Protein AF-A0AAN8MCK2-F1 (afdb_monomer_lite)

Sequence (93 aa):
MKEMSANSNSMHGGQQPQKHYGITSSISMAFPREVDHQYTHKLSEAMKPFGVFEDEDELNHRLAVLGKLNTFVKEWIAEISETKVGSLKNNDD

Structure (mmCIF, N/CA/C/O backbone):
data_AF-A0AAN8MCK2-F1
#
_entry.id   AF-A0AAN8MCK2-F1
#
loop_
_atom_site.group_PDB
_atom_site.id
_atom_site.type_symbol
_atom_site.label_atom_id
_atom_site.label_alt_id
_atom_site.label_comp_id
_atom_site.label_asym_id
_atom_site.label_entity_id
_atom_site.label_seq_id
_atom_site.pdbx_PDB_ins_code
_atom_site.Cartn_x
_atom_site.Cartn_y
_atom_site.Cartn_z
_atom_site.occupancy
_atom_site.B_iso_or_equiv
_atom_site.auth_seq_id
_atom_site.auth_comp_id
_atom_site.auth_asym_id
_atom_site.auth_atom_id
_atom_site.pdbx_PDB_model_num
ATOM 1 N N . MET A 1 1 ? 31.348 26.377 -27.413 1.00 48.47 1 MET A N 1
ATOM 2 C CA . MET A 1 1 ? 32.530 26.856 -26.667 1.00 48.47 1 MET A CA 1
ATOM 3 C C . MET A 1 1 ? 32.266 28.266 -26.167 1.00 48.47 1 MET A C 1
ATOM 5 O O . MET A 1 1 ? 32.197 29.172 -26.988 1.00 48.47 1 MET A O 1
ATOM 9 N N . LYS A 1 2 ? 32.111 28.451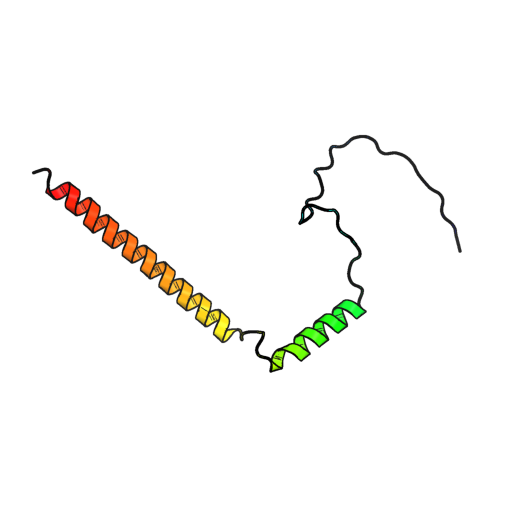 -24.854 1.00 40.00 2 LYS A N 1
ATOM 10 C CA . LYS A 1 2 ? 32.634 29.626 -24.147 1.00 40.00 2 LYS A CA 1
ATOM 11 C C . LYS A 1 2 ? 32.787 29.259 -22.673 1.00 40.00 2 LYS A C 1
ATOM 13 O O . LYS A 1 2 ? 31.876 28.687 -22.085 1.00 40.00 2 LYS A O 1
ATOM 18 N N . GLU A 1 3 ? 33.996 29.468 -22.181 1.00 40.75 3 GLU A N 1
ATOM 19 C CA . GLU A 1 3 ? 34.527 28.936 -20.935 1.00 40.75 3 GLU A CA 1
ATOM 20 C C . GLU A 1 3 ? 34.051 29.673 -19.677 1.00 40.75 3 GLU A C 1
ATOM 22 O O . GLU A 1 3 ? 33.532 30.788 -19.730 1.00 40.75 3 GLU A O 1
ATOM 27 N N . MET A 1 4 ? 34.271 28.988 -18.555 1.00 57.59 4 MET A N 1
ATOM 28 C CA . MET A 1 4 ? 34.188 29.427 -17.162 1.00 57.59 4 MET A CA 1
ATOM 29 C C . MET A 1 4 ? 35.008 30.690 -16.856 1.00 57.59 4 MET A C 1
ATOM 31 O O . MET A 1 4 ? 36.092 30.869 -17.399 1.00 57.59 4 MET A O 1
ATOM 35 N N . SER A 1 5 ? 34.580 31.460 -15.849 1.00 45.97 5 SER A N 1
ATOM 36 C CA . SER A 1 5 ? 35.461 31.811 -14.724 1.00 45.97 5 SER A CA 1
ATOM 37 C C . SER A 1 5 ? 34.662 32.258 -13.493 1.00 45.97 5 SER A C 1
ATOM 39 O O . SER A 1 5 ? 33.490 32.617 -13.589 1.00 45.97 5 SER A O 1
ATOM 41 N N . ALA A 1 6 ? 35.300 32.143 -12.332 1.00 45.84 6 ALA A N 1
ATOM 42 C CA . ALA A 1 6 ? 34.701 31.903 -11.029 1.00 45.84 6 ALA A CA 1
ATOM 43 C C . ALA A 1 6 ? 34.620 33.127 -10.091 1.00 45.84 6 ALA A C 1
ATOM 45 O O . ALA A 1 6 ? 35.406 34.061 -10.186 1.00 45.84 6 ALA A O 1
ATOM 46 N N . ASN A 1 7 ? 33.742 32.962 -9.094 1.00 46.47 7 ASN A N 1
ATOM 47 C CA . ASN A 1 7 ? 33.845 33.380 -7.689 1.00 46.47 7 ASN A CA 1
ATOM 48 C C . ASN A 1 7 ? 33.680 34.866 -7.293 1.00 46.47 7 ASN A C 1
ATOM 50 O O . ASN A 1 7 ? 34.537 35.704 -7.550 1.00 46.47 7 ASN A O 1
ATOM 54 N N . SER A 1 8 ? 32.659 35.134 -6.465 1.00 40.09 8 SER A N 1
ATOM 55 C CA . SER A 1 8 ? 32.754 36.116 -5.377 1.00 40.09 8 SER A CA 1
ATOM 56 C C . SER A 1 8 ? 31.851 35.727 -4.198 1.00 40.09 8 SER A C 1
ATOM 58 O O . SER A 1 8 ? 30.661 35.467 -4.360 1.00 40.09 8 SER A O 1
ATOM 60 N N . ASN A 1 9 ? 32.492 35.672 -3.030 1.00 43.69 9 ASN A N 1
ATOM 61 C CA . ASN A 1 9 ? 32.001 35.592 -1.654 1.00 43.69 9 ASN A CA 1
ATOM 62 C C . ASN A 1 9 ? 30.555 36.057 -1.389 1.00 43.69 9 ASN A C 1
ATOM 64 O O . ASN A 1 9 ? 30.206 37.197 -1.682 1.00 43.69 9 ASN A O 1
ATOM 68 N N . SER A 1 10 ? 29.805 35.266 -0.611 1.00 42.78 10 SER A N 1
ATOM 69 C CA . SER A 1 10 ? 28.765 35.810 0.271 1.00 42.78 10 SER A CA 1
ATOM 70 C C . SER A 1 10 ? 28.913 35.242 1.680 1.00 42.78 10 SER A C 1
ATOM 72 O O . SER A 1 10 ? 28.812 34.040 1.915 1.00 42.78 10 SER A O 1
ATOM 74 N N . MET A 1 11 ? 29.188 36.151 2.609 1.00 40.03 11 MET A N 1
ATOM 75 C CA . MET A 1 11 ? 29.311 35.940 4.043 1.00 40.03 11 MET A CA 1
ATOM 76 C C . MET A 1 11 ? 27.943 36.102 4.735 1.00 40.03 11 MET A C 1
ATOM 78 O O . MET A 1 11 ? 27.203 37.026 4.422 1.00 40.03 11 MET A O 1
ATOM 82 N N . HIS A 1 12 ? 27.674 35.230 5.713 1.00 44.94 12 HIS A N 1
ATOM 83 C CA . HIS A 1 12 ? 26.736 35.369 6.843 1.00 44.94 12 HIS A CA 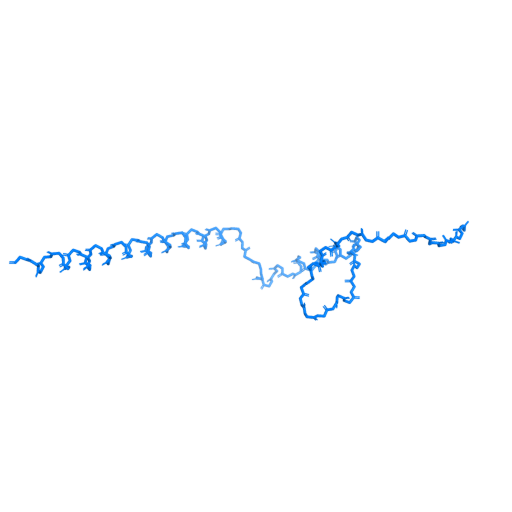1
ATOM 84 C C . HIS A 1 12 ? 25.238 35.632 6.575 1.00 44.94 12 HIS A C 1
ATOM 86 O O . HIS A 1 12 ? 24.736 36.744 6.693 1.00 44.94 12 HIS A O 1
ATOM 92 N N . GLY A 1 13 ? 24.489 34.539 6.439 1.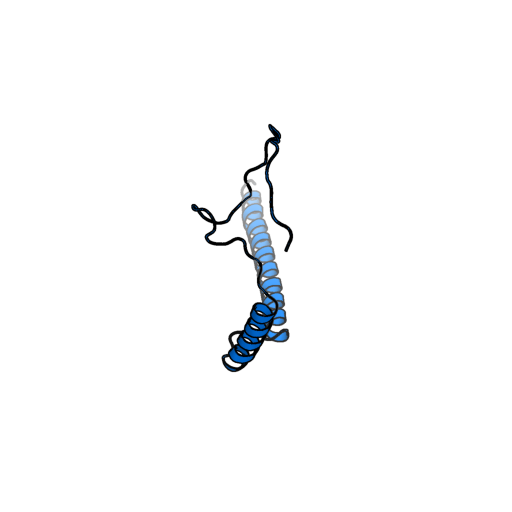00 36.59 13 GLY A N 1
ATOM 93 C CA . GLY A 1 13 ? 23.118 34.413 6.939 1.00 36.59 13 GLY A CA 1
ATOM 94 C C . GLY A 1 13 ? 22.957 32.973 7.412 1.00 36.59 13 GLY A C 1
ATOM 95 O O . GLY A 1 13 ? 23.307 32.069 6.658 1.00 36.59 13 GLY A O 1
ATOM 96 N N . GLY A 1 14 ? 22.549 32.743 8.663 1.00 43.38 14 GLY A N 1
ATOM 97 C CA . GLY A 1 14 ? 22.452 31.401 9.244 1.00 43.38 14 GLY A CA 1
ATOM 98 C C . GLY A 1 14 ? 21.554 30.494 8.404 1.00 43.38 14 GLY A C 1
ATOM 99 O O . GLY A 1 14 ? 20.333 30.535 8.533 1.00 43.38 14 GLY A O 1
ATOM 100 N N . GLN A 1 15 ? 22.154 29.690 7.525 1.00 50.69 15 GLN A N 1
ATOM 101 C CA . GLN A 1 15 ? 21.441 28.656 6.794 1.00 50.69 15 GLN A CA 1
ATOM 102 C C . GLN A 1 15 ? 21.128 27.563 7.802 1.00 50.69 15 GLN A C 1
ATOM 104 O O . GLN A 1 15 ? 22.034 26.921 8.337 1.00 50.69 15 GLN A O 1
ATOM 109 N N . GLN A 1 16 ? 19.841 27.383 8.099 1.00 59.69 16 GLN A N 1
ATOM 110 C CA . GLN A 1 16 ? 19.396 26.191 8.804 1.00 59.69 16 GLN A CA 1
ATOM 111 C C . GLN A 1 16 ? 19.988 24.972 8.083 1.00 59.69 16 GLN A C 1
ATOM 113 O O . GLN A 1 16 ? 19.941 24.932 6.848 1.00 59.69 16 GLN A O 1
ATOM 118 N N . PRO A 1 17 ? 20.575 24.008 8.812 1.00 63.16 17 PRO A N 1
ATOM 119 C CA . PRO A 1 17 ? 21.146 22.829 8.186 1.00 63.16 17 PRO A CA 1
ATOM 120 C C . PRO A 1 17 ? 20.062 22.169 7.339 1.00 63.16 17 PRO A C 1
ATOM 122 O O . PRO A 1 17 ? 18.976 21.866 7.838 1.00 63.16 17 PRO A O 1
ATOM 125 N N . GLN A 1 18 ? 20.348 21.998 6.046 1.00 67.69 18 GLN A N 1
ATOM 126 C CA . GLN A 1 18 ? 19.488 21.245 5.143 1.00 67.69 18 GLN A CA 1
ATOM 127 C C . GLN A 1 18 ? 19.239 19.885 5.791 1.00 67.69 18 GLN A C 1
ATOM 129 O O . GLN A 1 18 ? 20.175 19.103 5.999 1.00 67.69 18 GLN A O 1
ATOM 134 N N . LYS A 1 19 ? 17.984 19.645 6.189 1.00 77.88 19 LYS A N 1
ATOM 135 C CA . LYS A 1 19 ? 17.584 18.373 6.783 1.00 77.88 19 LYS A CA 1
ATOM 136 C C . LYS A 1 19 ? 17.830 17.302 5.730 1.00 77.88 19 LYS A C 1
ATOM 138 O O . LYS A 1 19 ? 17.145 17.266 4.713 1.00 77.88 19 LYS A O 1
ATOM 143 N N . HIS A 1 20 ? 18.819 16.457 5.978 1.00 86.56 20 HIS A N 1
ATOM 144 C CA . HIS A 1 20 ? 19.040 15.241 5.216 1.00 86.56 20 HIS A CA 1
ATOM 145 C C . HIS A 1 20 ? 18.666 14.053 6.094 1.00 86.56 20 HIS A C 1
ATOM 147 O O . HIS A 1 20 ? 18.792 14.099 7.318 1.00 86.56 20 HIS A O 1
ATOM 153 N N . TYR A 1 21 ? 18.147 13.006 5.467 1.00 91.94 21 TYR A N 1
ATOM 154 C CA . TYR A 1 21 ? 17.829 11.769 6.160 1.00 91.94 21 TYR A CA 1
ATOM 155 C C . TYR A 1 21 ? 19.104 10.938 6.311 1.00 91.94 21 TYR A C 1
ATOM 157 O O . TYR A 1 21 ? 19.806 10.701 5.330 1.00 91.94 21 TYR A O 1
ATOM 165 N N . GLY A 1 22 ? 19.380 10.480 7.531 1.00 92.00 22 GLY A N 1
ATOM 166 C CA . GLY A 1 22 ? 20.551 9.663 7.852 1.00 92.00 22 GLY A CA 1
ATOM 167 C C . GLY A 1 22 ? 21.624 10.408 8.645 1.00 92.00 22 GLY A C 1
ATOM 168 O O . GLY A 1 22 ? 21.522 11.603 8.901 1.00 92.00 22 GLY A O 1
ATOM 169 N N . ILE A 1 23 ? 22.645 9.659 9.070 1.00 93.69 23 ILE A N 1
ATOM 170 C CA . ILE A 1 23 ? 23.770 10.167 9.877 1.00 93.69 23 ILE A CA 1
ATOM 171 C C . ILE A 1 23 ? 24.972 10.616 9.028 1.00 93.69 23 ILE A C 1
ATOM 173 O O . ILE A 1 23 ? 25.941 11.145 9.566 1.00 93.69 23 ILE A O 1
ATOM 177 N N . THR A 1 24 ? 24.930 10.389 7.714 1.00 93.38 24 THR A N 1
ATOM 178 C CA . THR A 1 24 ? 25.981 10.761 6.758 1.00 93.38 24 THR A CA 1
ATOM 179 C C . THR A 1 24 ? 25.400 11.568 5.606 1.00 93.38 24 THR A C 1
ATOM 181 O O . THR A 1 24 ? 24.218 11.452 5.283 1.00 93.38 24 THR A O 1
ATOM 184 N N . SER A 1 25 ? 26.252 12.337 4.930 1.00 91.50 25 SER A N 1
ATOM 185 C CA . SER A 1 25 ? 25.870 13.086 3.732 1.00 91.50 25 SER A CA 1
ATOM 186 C C . SER A 1 25 ? 25.417 12.172 2.585 1.00 91.50 25 SER A C 1
ATOM 188 O O . SER A 1 25 ? 25.861 11.031 2.457 1.00 91.50 25 SER A O 1
ATOM 190 N N . SER A 1 26 ? 24.543 12.700 1.728 1.00 92.38 26 SER A N 1
ATOM 191 C CA . SER A 1 26 ? 24.066 12.041 0.509 1.00 92.38 26 SER A CA 1
ATOM 192 C C . SER A 1 26 ? 25.206 11.743 -0.467 1.00 92.38 26 SER A C 1
ATOM 194 O O . SER A 1 26 ? 26.057 12.600 -0.701 1.00 92.38 26 SER A O 1
ATOM 196 N N . ILE A 1 27 ? 25.165 10.578 -1.115 1.00 95.62 27 ILE A N 1
ATOM 197 C CA . ILE A 1 27 ? 26.122 10.209 -2.173 1.00 95.62 27 ILE A CA 1
ATOM 198 C C . ILE A 1 27 ? 25.890 11.038 -3.447 1.00 95.62 27 ILE A C 1
ATOM 200 O O . ILE A 1 27 ? 26.838 11.420 -4.126 1.00 95.62 27 ILE A O 1
ATOM 204 N N . SER A 1 28 ? 24.630 11.327 -3.776 1.00 94.19 28 SER A N 1
ATOM 205 C CA . SER A 1 28 ? 24.243 12.120 -4.942 1.00 94.19 28 SER A CA 1
ATOM 206 C C . SER A 1 28 ? 23.013 12.962 -4.625 1.00 94.19 28 SER A C 1
ATOM 208 O O . SER A 1 28 ? 22.115 12.505 -3.921 1.00 94.19 28 SER A O 1
ATOM 210 N N . MET A 1 29 ? 22.983 14.174 -5.178 1.00 92.50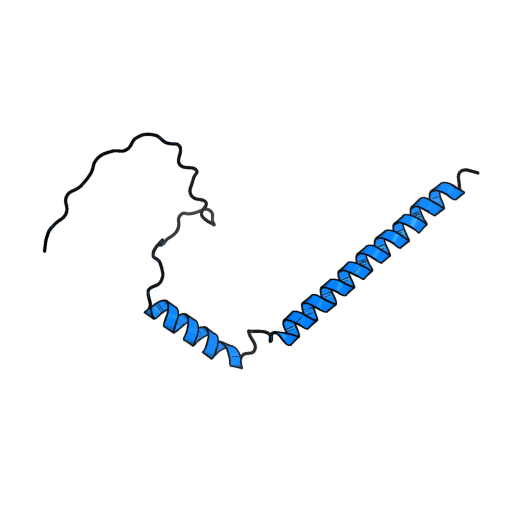 29 MET A N 1
ATOM 211 C CA . MET A 1 29 ? 21.831 15.087 -5.168 1.00 92.50 29 MET A CA 1
ATOM 212 C C . MET A 1 29 ? 21.253 15.277 -6.579 1.00 92.50 29 MET A C 1
ATOM 214 O O . MET A 1 29 ? 20.466 16.192 -6.815 1.00 92.50 29 MET A O 1
ATOM 218 N N . ALA A 1 30 ? 21.685 14.458 -7.545 1.00 96.12 30 ALA A N 1
ATOM 219 C CA . ALA A 1 30 ? 21.204 14.536 -8.916 1.00 96.12 30 ALA A CA 1
ATOM 220 C C . ALA A 1 30 ? 19.751 14.055 -9.008 1.00 96.12 30 ALA A C 1
ATOM 222 O O . ALA A 1 30 ? 19.400 12.993 -8.494 1.00 96.12 30 ALA A O 1
ATOM 223 N N . PHE A 1 31 ? 18.925 14.831 -9.702 1.00 96.31 31 PHE A N 1
ATOM 224 C CA . PHE A 1 31 ? 17.560 14.441 -10.037 1.00 96.31 31 PHE A CA 1
ATOM 225 C C . PHE A 1 31 ? 17.543 13.372 -11.146 1.00 96.31 31 PHE A C 1
ATOM 227 O O . PHE A 1 31 ? 18.495 13.296 -11.932 1.00 96.31 31 PHE A O 1
ATOM 234 N N . PRO A 1 32 ? 16.478 12.550 -11.226 1.00 97.88 32 PRO A N 1
ATOM 235 C CA . PRO A 1 32 ? 16.318 11.578 -12.303 1.00 97.88 32 PRO A CA 1
ATOM 236 C C . PRO A 1 32 ? 16.241 12.269 -13.666 1.00 97.88 32 PRO A C 1
ATOM 238 O O . PRO A 1 32 ? 15.755 13.393 -13.803 1.00 97.88 32 PRO A O 1
ATOM 241 N N . ARG A 1 33 ? 16.716 11.574 -14.695 1.00 98.12 33 ARG A N 1
ATOM 242 C CA . ARG A 1 33 ? 16.526 11.956 -16.095 1.00 98.12 33 ARG A CA 1
ATOM 243 C C . ARG A 1 33 ? 15.221 11.355 -16.604 1.00 98.12 33 ARG A C 1
ATOM 245 O O . ARG A 1 33 ? 14.680 10.413 -16.031 1.00 98.12 33 ARG A O 1
ATOM 252 N N . GLU A 1 34 ? 14.792 11.813 -17.772 1.00 98.31 34 GLU A N 1
ATOM 253 C CA . GLU A 1 34 ? 13.581 11.314 -18.432 1.00 98.31 34 GLU A CA 1
ATOM 254 C C . GLU A 1 34 ? 13.569 9.783 -18.614 1.00 98.31 34 GLU A C 1
ATOM 256 O O . GLU A 1 34 ? 12.572 9.114 -18.353 1.00 98.31 34 GLU A O 1
ATOM 261 N N . VAL A 1 35 ? 14.708 9.193 -18.989 1.00 98.31 35 VAL A N 1
ATOM 262 C CA . VAL A 1 35 ? 14.828 7.735 -19.154 1.00 98.31 35 VAL A CA 1
ATOM 263 C C . VAL A 1 35 ? 14.625 6.969 -17.841 1.00 98.31 35 VAL A C 1
ATOM 265 O O . VAL A 1 35 ? 14.097 5.857 -17.844 1.00 98.31 35 VAL A O 1
ATOM 268 N N . ASP A 1 36 ? 15.003 7.569 -16.713 1.00 98.62 36 ASP A N 1
ATOM 269 C CA . ASP A 1 36 ? 14.888 6.946 -15.397 1.00 98.62 36 ASP A CA 1
ATOM 270 C C . ASP A 1 36 ? 13.397 6.877 -14.981 1.00 98.62 36 ASP A C 1
ATOM 272 O O . ASP A 1 36 ? 12.944 5.868 -14.432 1.00 98.62 36 ASP A O 1
ATOM 276 N N . HIS A 1 37 ? 12.589 7.881 -15.356 1.00 98.56 37 HIS A N 1
ATOM 277 C CA . HIS A 1 37 ? 11.127 7.848 -15.206 1.00 98.56 37 HIS A CA 1
ATOM 278 C C . HIS A 1 37 ? 10.476 6.760 -16.065 1.00 98.56 37 HIS A C 1
ATOM 280 O O . HIS A 1 37 ? 9.643 5.995 -15.572 1.00 98.56 37 HIS A O 1
ATOM 286 N N . GLN A 1 38 ? 10.891 6.631 -17.329 1.00 98.69 38 GLN A N 1
ATOM 287 C CA . GLN A 1 38 ? 10.373 5.593 -18.227 1.00 98.69 38 GLN A CA 1
ATOM 288 C C . GLN A 1 38 ? 10.652 4.183 -17.695 1.00 98.69 38 GLN A C 1
ATOM 290 O O . GLN A 1 38 ? 9.782 3.311 -17.756 1.00 98.69 38 GLN A O 1
ATOM 295 N N . TYR A 1 39 ? 11.851 3.941 -17.160 1.00 98.69 39 TYR A N 1
ATOM 296 C CA . TYR A 1 39 ? 12.176 2.649 -16.558 1.00 98.69 39 TYR A CA 1
ATOM 297 C C . TYR A 1 39 ? 11.431 2.399 -15.252 1.00 98.69 39 TYR A C 1
ATOM 299 O O . TYR A 1 39 ? 11.015 1.267 -15.020 1.00 98.69 39 TYR A O 1
ATOM 307 N N . THR A 1 40 ? 11.183 3.438 -14.455 1.00 98.62 40 THR A N 1
ATOM 308 C CA . THR A 1 40 ? 10.345 3.323 -13.255 1.00 98.62 40 THR A CA 1
ATOM 309 C C . THR A 1 40 ? 8.923 2.887 -13.618 1.00 98.62 40 THR A C 1
ATOM 311 O O . THR A 1 40 ? 8.416 1.938 -13.031 1.00 98.62 40 THR A O 1
ATOM 314 N N . HIS A 1 41 ? 8.312 3.484 -14.648 1.00 98.50 41 HIS A N 1
ATOM 315 C CA . HIS A 1 41 ? 6.988 3.063 -15.123 1.00 98.50 41 HIS A CA 1
ATOM 316 C C . HIS A 1 41 ? 6.988 1.606 -15.608 1.00 98.50 41 HIS A C 1
ATOM 318 O O . HIS A 1 41 ? 6.114 0.823 -15.245 1.00 98.50 41 HIS A O 1
ATOM 324 N N . LYS A 1 42 ? 7.989 1.206 -16.406 1.00 98.62 42 LYS A N 1
ATOM 325 C CA . LYS A 1 42 ? 8.119 -0.187 -16.870 1.00 98.62 42 LYS A CA 1
ATOM 326 C C . LYS A 1 42 ? 8.266 -1.172 -15.711 1.00 98.62 42 LYS A C 1
ATOM 328 O O . LYS A 1 42 ? 7.692 -2.254 -15.774 1.00 98.62 42 LYS A O 1
ATOM 333 N N . LEU A 1 43 ? 9.016 -0.801 -14.674 1.00 98.56 43 LEU A N 1
ATOM 334 C CA . LEU A 1 43 ? 9.154 -1.604 -13.465 1.00 98.56 43 LEU A CA 1
ATOM 335 C C . LEU A 1 43 ? 7.802 -1.765 -12.760 1.00 98.56 43 LEU A C 1
ATOM 337 O O . LEU A 1 43 ? 7.418 -2.893 -12.466 1.00 98.56 43 LEU A O 1
ATOM 341 N N . SER A 1 44 ? 7.059 -0.674 -12.553 1.00 98.12 44 SER A N 1
ATOM 342 C CA . SER A 1 44 ? 5.721 -0.727 -11.953 1.00 98.12 44 SER A CA 1
ATOM 343 C C . SER A 1 44 ? 4.785 -1.664 -12.722 1.00 98.12 44 SER A C 1
ATOM 345 O O . SER A 1 44 ? 4.169 -2.532 -12.111 1.00 98.12 44 SER A O 1
ATOM 347 N N . GLU A 1 45 ? 4.733 -1.567 -14.055 1.00 98.12 45 GLU A N 1
ATOM 348 C CA . GLU A 1 45 ? 3.915 -2.469 -14.880 1.00 98.12 45 GLU A CA 1
ATOM 349 C C . GLU A 1 45 ? 4.362 -3.932 -14.776 1.00 98.12 45 GLU A C 1
ATOM 351 O O . GLU A 1 45 ? 3.527 -4.825 -14.639 1.00 98.12 45 GLU A O 1
ATOM 356 N N . ALA A 1 46 ? 5.673 -4.188 -14.793 1.00 98.25 46 ALA A N 1
ATOM 357 C CA . ALA A 1 46 ? 6.218 -5.538 -14.678 1.00 98.25 46 ALA A CA 1
ATOM 358 C C . ALA A 1 46 ? 5.915 -6.187 -13.320 1.00 98.25 46 ALA A C 1
ATOM 360 O O . ALA A 1 46 ? 5.854 -7.409 -13.233 1.00 98.25 46 ALA A O 1
ATOM 361 N N . MET A 1 47 ? 5.722 -5.390 -12.266 1.00 98.50 47 MET A N 1
ATOM 362 C CA . MET A 1 47 ? 5.427 -5.889 -10.926 1.00 98.50 47 MET A CA 1
ATOM 363 C C . MET A 1 47 ? 3.942 -6.232 -10.708 1.00 98.50 47 MET A C 1
ATOM 365 O O . MET A 1 47 ? 3.644 -7.062 -9.848 1.00 98.50 47 MET A O 1
ATOM 369 N N . LYS A 1 48 ? 3.010 -5.660 -11.487 1.00 96.50 48 LYS A N 1
ATOM 370 C CA . LYS A 1 48 ? 1.557 -5.888 -11.331 1.00 96.50 48 LYS A CA 1
ATOM 371 C C . LYS A 1 48 ? 1.145 -7.371 -11.298 1.00 96.50 48 LYS A C 1
ATOM 373 O O . LYS A 1 48 ? 0.394 -7.732 -10.395 1.00 96.50 48 LYS A O 1
ATOM 378 N N . PRO A 1 49 ? 1.645 -8.262 -12.181 1.00 97.44 49 PRO A N 1
ATOM 379 C CA . PRO A 1 49 ? 1.244 -9.674 -12.178 1.00 97.44 49 PRO A CA 1
ATOM 380 C C . PRO A 1 49 ? 1.655 -10.445 -10.917 1.00 97.44 49 PRO A C 1
ATOM 382 O O . PRO A 1 49 ? 1.165 -11.547 -10.691 1.00 97.44 49 PRO A O 1
ATOM 385 N N . PHE A 1 50 ? 2.562 -9.890 -10.108 1.00 97.75 50 PHE A N 1
ATOM 386 C CA . PHE A 1 50 ? 3.047 -10.511 -8.878 1.00 97.75 50 PHE A CA 1
ATOM 387 C C . PHE A 1 50 ? 2.244 -10.095 -7.637 1.00 97.75 50 PHE A C 1
ATOM 389 O O . PHE A 1 50 ? 2.610 -10.487 -6.532 1.00 97.75 50 PHE A O 1
ATOM 396 N N . GLY A 1 51 ? 1.174 -9.303 -7.797 1.00 95.25 51 GLY A N 1
ATOM 397 C CA . GLY A 1 51 ? 0.283 -8.928 -6.694 1.00 95.25 51 GLY A CA 1
ATOM 398 C C . GLY A 1 51 ? 0.946 -8.047 -5.633 1.00 95.25 51 GLY A C 1
ATOM 399 O O . GLY A 1 51 ? 0.579 -8.104 -4.466 1.00 95.25 51 GLY A O 1
ATOM 400 N N . VAL A 1 52 ? 1.960 -7.260 -6.011 1.00 97.62 52 VAL A N 1
ATOM 401 C CA . VAL A 1 52 ? 2.650 -6.355 -5.070 1.00 97.62 52 VAL A CA 1
ATOM 402 C C . VAL A 1 52 ? 1.863 -5.073 -4.780 1.00 97.62 52 VAL A C 1
ATOM 404 O O . VAL A 1 52 ? 2.217 -4.335 -3.863 1.00 97.62 52 VAL A O 1
ATOM 407 N N . PHE A 1 53 ? 0.848 -4.786 -5.595 1.00 97.50 53 PHE A N 1
ATOM 408 C CA . PHE A 1 53 ? -0.054 -3.652 -5.445 1.00 97.50 53 PHE A CA 1
ATOM 409 C C . PHE A 1 53 ? -1.444 -4.190 -5.119 1.00 97.50 53 PHE A C 1
ATOM 411 O O . PHE A 1 53 ? -1.862 -5.186 -5.708 1.00 97.50 53 PHE A O 1
ATOM 418 N N . GLU A 1 54 ? -2.130 -3.530 -4.194 1.00 97.00 54 GLU A N 1
ATOM 419 C CA . GLU A 1 54 ? -3.545 -3.774 -3.919 1.00 97.00 54 GLU A CA 1
ATOM 420 C C . GLU A 1 54 ? -4.425 -2.938 -4.857 1.00 97.00 54 GLU A C 1
ATOM 422 O O . GLU A 1 54 ? -4.006 -1.880 -5.340 1.00 97.00 54 GLU A O 1
ATOM 427 N N . ASP A 1 55 ? -5.646 -3.410 -5.096 1.00 96.19 55 ASP A N 1
ATOM 428 C CA . ASP A 1 55 ? -6.644 -2.667 -5.861 1.00 96.19 55 ASP A CA 1
ATOM 429 C C . ASP A 1 55 ? -7.306 -1.585 -4.994 1.00 96.19 55 ASP A C 1
ATOM 431 O O . ASP A 1 55 ? -7.369 -1.680 -3.765 1.00 96.19 55 ASP A O 1
ATOM 435 N N . GLU A 1 56 ? -7.857 -0.553 -5.637 1.00 97.56 56 GLU A N 1
ATOM 436 C CA . GLU A 1 56 ? -8.528 0.555 -4.945 1.00 97.56 56 GLU A CA 1
ATOM 437 C C . GLU A 1 56 ? -9.690 0.071 -4.059 1.00 97.56 56 GLU A C 1
ATOM 439 O O . GLU A 1 56 ? -9.878 0.570 -2.948 1.00 97.56 56 GLU A O 1
ATOM 444 N N . ASP A 1 57 ? -10.426 -0.950 -4.501 1.00 98.19 57 ASP A N 1
ATOM 445 C CA . ASP A 1 57 ? -11.503 -1.563 -3.720 1.00 98.19 57 ASP A CA 1
ATOM 446 C C . ASP A 1 57 ? -10.982 -2.259 -2.452 1.00 98.19 57 ASP A C 1
ATOM 448 O O . ASP A 1 57 ? -11.596 -2.141 -1.386 1.00 98.19 57 ASP A O 1
ATOM 452 N N . GLU A 1 58 ? -9.834 -2.943 -2.530 1.00 98.12 58 GLU A N 1
ATOM 453 C CA . GLU A 1 58 ? -9.203 -3.587 -1.371 1.00 98.12 58 GLU A CA 1
ATOM 454 C C . GLU A 1 58 ? -8.710 -2.537 -0.368 1.00 98.12 58 GLU A C 1
ATOM 456 O O . GLU A 1 58 ? -8.988 -2.635 0.835 1.00 98.12 58 GLU A O 1
ATOM 461 N N . LEU A 1 59 ? -8.060 -1.483 -0.863 1.00 98.38 59 LEU A N 1
ATOM 462 C CA . LEU A 1 59 ? -7.619 -0.358 -0.045 1.00 98.38 59 LEU A CA 1
ATOM 463 C C . LEU A 1 59 ? -8.805 0.318 0.662 1.00 98.38 59 LEU A C 1
ATOM 465 O O . LEU A 1 59 ? -8.776 0.537 1.877 1.00 98.38 59 LEU A O 1
ATOM 469 N N . ASN A 1 60 ? -9.881 0.608 -0.072 1.00 98.62 60 ASN A N 1
ATOM 470 C CA . ASN A 1 60 ? -11.092 1.217 0.478 1.00 98.62 60 ASN A CA 1
ATOM 471 C C . ASN A 1 60 ? -11.761 0.315 1.519 1.00 98.62 60 ASN A C 1
ATOM 473 O O . ASN A 1 60 ? -12.209 0.794 2.568 1.00 98.62 60 ASN A O 1
ATOM 477 N N . HIS A 1 61 ? -11.782 -0.997 1.278 1.00 98.69 61 HIS A N 1
ATOM 478 C CA . HIS A 1 61 ? -12.272 -1.965 2.249 1.00 98.69 61 HIS A CA 1
ATOM 479 C C . HIS A 1 61 ? -11.458 -1.918 3.550 1.00 98.69 61 HIS A C 1
ATOM 481 O O . HIS A 1 61 ? -12.036 -1.818 4.637 1.00 98.69 61 HIS A O 1
ATOM 487 N N . ARG A 1 62 ? -10.122 -1.913 3.454 1.00 98.69 62 ARG A N 1
ATOM 488 C CA . ARG A 1 62 ? -9.220 -1.797 4.612 1.00 98.69 62 ARG A CA 1
ATOM 489 C C . ARG A 1 62 ? -9.471 -0.519 5.404 1.00 98.69 62 ARG A C 1
ATOM 491 O O . ARG A 1 62 ? -9.595 -0.579 6.628 1.00 98.69 62 ARG A O 1
ATOM 498 N N . LEU A 1 63 ? -9.619 0.620 4.727 1.00 98.69 63 LEU A N 1
ATOM 499 C CA . LEU A 1 63 ? -9.924 1.899 5.373 1.00 98.69 63 LEU A CA 1
ATOM 500 C C . LEU A 1 63 ? -11.272 1.872 6.109 1.00 98.69 63 LEU A C 1
ATOM 502 O O . LEU A 1 63 ? -11.359 2.328 7.251 1.00 98.69 63 LEU A O 1
ATOM 506 N N . ALA A 1 64 ? -12.311 1.289 5.506 1.00 98.62 64 ALA A N 1
ATOM 507 C CA . ALA A 1 64 ? -13.623 1.169 6.139 1.00 98.62 64 ALA A CA 1
ATOM 508 C C . ALA A 1 64 ? -13.585 0.276 7.392 1.00 98.62 64 ALA A C 1
ATOM 510 O O . ALA A 1 64 ? -14.186 0.612 8.417 1.00 98.62 64 ALA A O 1
ATOM 511 N N . VAL A 1 65 ? -12.864 -0.848 7.333 1.00 98.75 65 VAL A N 1
ATOM 512 C CA . VAL A 1 65 ? -12.672 -1.745 8.482 1.00 98.75 65 VAL A CA 1
ATOM 513 C C . VAL A 1 65 ? -11.910 -1.037 9.601 1.00 98.75 65 VAL A C 1
ATOM 515 O O . VAL A 1 65 ? -12.355 -1.075 10.748 1.00 98.75 65 VAL A O 1
ATOM 518 N N . LEU A 1 66 ? -10.824 -0.326 9.284 1.00 98.81 66 LEU A N 1
ATOM 519 C CA . LEU A 1 66 ? -10.082 0.476 10.262 1.00 98.81 66 LEU A CA 1
ATOM 520 C C . LEU A 1 66 ? -10.966 1.544 10.918 1.00 98.81 66 LEU A C 1
ATOM 522 O O . LEU A 1 66 ? -10.898 1.736 12.132 1.00 98.81 66 LEU A O 1
ATOM 526 N N . GLY A 1 67 ? -11.844 2.189 10.145 1.00 98.62 67 GLY A N 1
ATOM 527 C CA . GLY A 1 67 ? -12.833 3.131 10.667 1.00 98.62 67 GLY A CA 1
ATOM 528 C C . GLY A 1 67 ? -13.763 2.495 11.703 1.00 98.62 67 GLY A C 1
ATOM 529 O O . GLY A 1 67 ? -13.938 3.046 12.788 1.00 98.62 67 GLY A O 1
ATOM 530 N N . LYS A 1 68 ? -14.299 1.303 11.410 1.00 98.75 68 LYS A N 1
ATOM 531 C CA . LYS A 1 68 ? -15.161 0.551 12.340 1.00 98.75 68 LYS A CA 1
ATOM 532 C C . LYS A 1 68 ? -14.419 0.132 13.606 1.00 98.75 68 LYS A C 1
ATOM 534 O O . LYS A 1 68 ? -14.936 0.325 14.700 1.00 98.75 68 LYS A O 1
ATOM 539 N N . LEU A 1 69 ? -13.198 -0.387 13.467 1.00 98.81 69 LEU A N 1
ATOM 540 C CA . LEU A 1 69 ? -12.368 -0.776 14.610 1.00 98.81 69 LEU A CA 1
ATOM 541 C C . LEU A 1 69 ? -12.084 0.418 15.526 1.00 98.81 69 LEU A C 1
ATOM 543 O O . LEU A 1 69 ? -12.200 0.303 16.742 1.00 98.81 69 LEU A O 1
ATOM 547 N N . ASN A 1 70 ? -11.771 1.579 14.952 1.00 98.69 70 ASN A N 1
ATOM 548 C CA . ASN A 1 70 ? -11.566 2.804 15.716 1.00 98.69 70 ASN A CA 1
ATOM 549 C C . ASN A 1 70 ? -12.831 3.238 16.475 1.00 98.69 70 ASN A C 1
ATOM 551 O O . ASN A 1 70 ? -12.726 3.698 17.610 1.00 98.69 70 ASN A O 1
ATOM 555 N N . THR A 1 71 ? -14.015 3.080 15.879 1.00 98.62 71 THR A N 1
ATOM 556 C CA . THR A 1 71 ? -15.288 3.320 16.575 1.00 98.62 71 THR A CA 1
ATOM 557 C C . THR A 1 71 ? -15.465 2.363 17.749 1.00 98.62 71 THR A C 1
ATOM 559 O O . THR A 1 71 ? -15.655 2.830 18.868 1.00 98.62 71 THR A O 1
ATOM 562 N N . PHE A 1 72 ? -15.291 1.056 17.536 1.00 98.56 72 PHE A N 1
ATOM 563 C CA . PHE A 1 72 ? -15.432 0.061 18.604 1.00 98.56 72 PHE A CA 1
ATOM 564 C C . PHE A 1 72 ? -14.472 0.302 19.767 1.00 98.56 72 PHE A C 1
ATOM 566 O O . PHE A 1 72 ? -14.863 0.188 20.922 1.00 98.56 72 PHE A O 1
ATOM 573 N N . VAL A 1 73 ? -13.223 0.683 19.486 1.00 98.56 73 VAL A N 1
ATOM 574 C CA . VAL A 1 73 ? -12.255 1.012 20.542 1.00 98.56 73 VAL A CA 1
ATOM 575 C C . VAL A 1 73 ? -12.727 2.208 21.371 1.00 98.56 73 VAL A C 1
ATOM 577 O O . VAL A 1 73 ? -12.599 2.189 22.592 1.00 98.56 73 VAL A O 1
ATOM 580 N N . LYS A 1 74 ? -13.288 3.243 20.738 1.00 98.06 74 LYS A N 1
ATOM 581 C CA . LYS A 1 74 ? -13.804 4.423 21.449 1.00 98.06 74 LYS A CA 1
ATOM 582 C C . LYS A 1 74 ? -15.028 4.098 22.297 1.00 98.06 74 LYS A C 1
ATOM 584 O O . LYS A 1 74 ? -15.089 4.545 23.438 1.00 98.06 74 LYS A O 1
ATOM 589 N N . GLU A 1 75 ? -15.966 3.333 21.747 1.00 98.06 75 GLU A N 1
ATOM 590 C CA . GLU A 1 75 ? -17.165 2.876 22.459 1.00 98.06 75 GLU A CA 1
ATOM 591 C C . GLU A 1 75 ? -16.775 2.029 23.669 1.00 98.06 75 GLU A C 1
ATOM 593 O O . GLU A 1 75 ? -17.163 2.344 24.789 1.00 98.06 75 GLU A O 1
ATOM 598 N N . TRP A 1 76 ? -15.887 1.052 23.479 1.00 97.62 76 TRP A N 1
ATOM 599 C CA . TRP A 1 76 ? -15.375 0.224 24.565 1.00 97.62 76 TRP A CA 1
ATOM 600 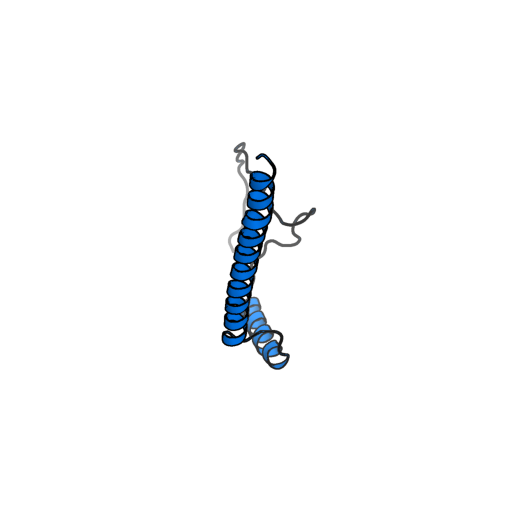C C . TRP A 1 76 ? -14.695 1.050 25.670 1.00 97.62 76 TRP A C 1
ATOM 602 O O . TRP A 1 76 ? -14.943 0.828 26.855 1.00 97.62 76 TRP A O 1
ATOM 612 N N . ILE A 1 77 ? -13.867 2.040 25.315 1.00 96.88 77 ILE A N 1
ATOM 613 C CA . ILE A 1 77 ? -13.247 2.938 26.304 1.00 96.88 77 ILE A CA 1
ATOM 614 C C . ILE A 1 77 ? -14.313 3.735 27.068 1.00 96.88 77 ILE A C 1
ATOM 616 O O . ILE A 1 77 ? -14.183 3.894 28.286 1.00 96.88 77 ILE A O 1
ATOM 620 N N . ALA A 1 78 ? -15.347 4.234 26.386 1.00 95.81 78 ALA A N 1
ATOM 621 C CA . ALA A 1 78 ? -16.440 4.969 27.018 1.00 95.81 78 ALA A CA 1
ATOM 622 C C . ALA A 1 78 ? -17.209 4.078 28.007 1.00 95.81 78 ALA A C 1
ATOM 624 O O . ALA A 1 78 ? -17.321 4.437 29.179 1.00 95.81 78 ALA A O 1
ATOM 625 N N . GLU A 1 79 ? -17.613 2.878 27.586 1.00 96.00 79 GLU A N 1
ATOM 626 C CA . GLU A 1 79 ? -18.327 1.898 28.417 1.00 96.00 79 GLU A CA 1
ATOM 627 C C . GLU A 1 79 ? -17.538 1.512 29.679 1.00 96.00 79 GLU A C 1
ATOM 629 O O . GLU A 1 79 ? -18.077 1.487 30.792 1.00 96.00 79 GLU A O 1
ATOM 634 N N . ILE A 1 80 ? -16.235 1.241 29.536 1.00 95.19 80 ILE A N 1
ATOM 635 C CA . ILE A 1 80 ? -15.362 0.915 30.671 1.00 95.19 80 ILE A CA 1
ATOM 636 C C . ILE A 1 80 ? -15.204 2.116 31.605 1.00 95.19 80 ILE A C 1
ATOM 638 O O . ILE A 1 80 ? -15.228 1.951 32.828 1.00 95.19 80 ILE A O 1
ATOM 642 N N . SER A 1 81 ? -15.053 3.320 31.051 1.00 93.81 81 SER A N 1
ATOM 643 C CA . SER A 1 81 ? -14.924 4.548 31.841 1.00 93.81 81 SER A CA 1
ATOM 644 C C . SER A 1 81 ? -16.187 4.813 32.657 1.00 93.81 81 SER A C 1
ATOM 646 O O . SER A 1 81 ? -16.094 5.075 33.856 1.00 93.81 81 SER A O 1
ATOM 648 N N . GLU A 1 82 ? -17.365 4.672 32.051 1.00 91.75 82 GLU A N 1
ATOM 649 C CA . GLU A 1 82 ? -18.658 4.808 32.725 1.00 91.75 82 GLU A CA 1
ATOM 650 C C . GLU A 1 82 ? -18.841 3.757 33.821 1.00 91.75 82 GLU A C 1
ATOM 652 O O . GLU A 1 82 ? -19.181 4.101 34.953 1.00 91.75 82 GLU A O 1
ATOM 657 N N . THR A 1 83 ? -18.529 2.492 33.532 1.00 88.38 83 THR A N 1
ATOM 658 C CA . THR A 1 83 ? -18.640 1.400 34.508 1.00 88.38 83 THR A CA 1
ATOM 659 C C . THR A 1 83 ? -17.697 1.613 35.692 1.00 88.38 83 THR A C 1
ATOM 661 O O . THR A 1 83 ? -18.096 1.474 36.849 1.00 88.38 83 THR A O 1
ATOM 664 N N . LYS A 1 84 ? -16.434 1.978 35.438 1.00 81.06 84 LYS A N 1
ATOM 665 C CA . LYS A 1 84 ? -15.421 2.111 36.492 1.00 81.06 84 LYS A CA 1
ATOM 666 C C . LYS A 1 84 ? -15.619 3.370 37.335 1.00 81.06 84 LYS A C 1
ATOM 668 O O . LYS A 1 84 ? -15.459 3.297 38.549 1.00 81.06 84 LYS A O 1
ATOM 673 N N . VAL A 1 85 ? -15.987 4.497 36.723 1.00 72.00 85 VAL A N 1
ATOM 674 C CA . VAL A 1 85 ? -16.257 5.760 37.433 1.00 72.00 85 VAL A CA 1
ATOM 675 C C . VAL A 1 85 ? -17.617 5.722 38.133 1.00 72.00 85 VAL A C 1
ATOM 677 O O . VAL A 1 85 ? -17.724 6.166 39.275 1.00 72.00 85 VAL A O 1
ATOM 680 N N . GLY A 1 86 ? -18.645 5.146 37.504 1.00 61.09 86 GLY A N 1
ATOM 681 C CA . GLY A 1 86 ? -19.956 4.935 38.121 1.00 61.09 86 GLY A CA 1
ATOM 682 C C . GLY A 1 86 ? -19.884 3.999 39.328 1.00 61.09 86 GLY A C 1
ATOM 683 O O . GLY A 1 86 ? -20.459 4.290 40.372 1.00 61.09 86 GLY A O 1
ATOM 684 N N . SER A 1 87 ? -19.085 2.931 39.243 1.00 60.47 87 SER A N 1
ATOM 685 C CA . SER A 1 87 ? -18.873 2.014 40.367 1.00 60.47 87 SER A CA 1
ATOM 686 C C . SER A 1 87 ? -18.058 2.620 41.518 1.00 60.47 87 SER A C 1
ATOM 688 O O . SER A 1 87 ? -18.111 2.082 42.620 1.00 60.47 87 SER A O 1
ATOM 690 N N . LEU A 1 88 ? -17.308 3.706 41.299 1.00 58.22 88 LEU A N 1
ATOM 691 C CA . LEU A 1 88 ? -16.622 4.429 42.377 1.00 58.22 88 LEU A CA 1
ATOM 692 C C . LEU A 1 88 ? -17.565 5.389 43.115 1.00 58.22 88 LEU A C 1
ATOM 694 O O . LEU A 1 88 ? -17.407 5.558 44.313 1.00 58.22 88 LEU A O 1
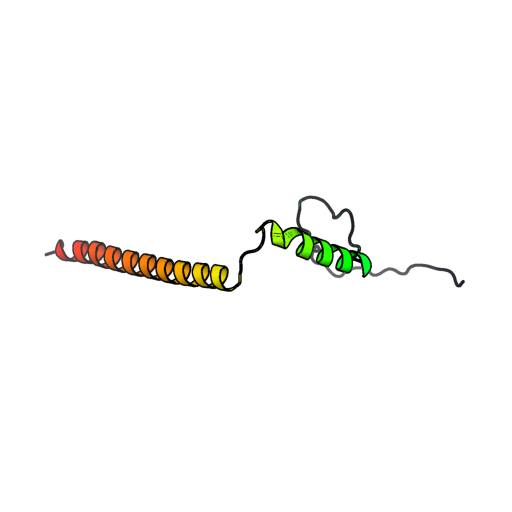ATOM 698 N N . LYS A 1 89 ? -18.576 5.955 42.440 1.00 57.94 89 LYS A N 1
ATOM 699 C CA . LYS A 1 89 ? -19.551 6.867 43.067 1.00 57.94 89 LYS A CA 1
ATOM 700 C C . LYS A 1 89 ? -20.581 6.170 43.960 1.00 57.94 89 LYS A C 1
ATOM 702 O O . LYS A 1 89 ? -21.088 6.794 44.878 1.00 57.94 89 LYS A O 1
ATOM 707 N N . ASN A 1 90 ? -20.877 4.896 43.712 1.00 55.62 90 ASN A N 1
ATOM 708 C CA . ASN A 1 90 ? -21.901 4.152 44.460 1.00 55.62 90 ASN A CA 1
ATOM 709 C C . ASN A 1 90 ? -21.379 3.485 45.751 1.00 55.62 90 ASN A C 1
ATOM 711 O O . ASN A 1 90 ? -22.106 2.699 46.347 1.00 55.62 90 ASN A O 1
ATOM 715 N N . ASN A 1 91 ? -20.124 3.728 46.144 1.00 54.12 91 ASN A N 1
ATOM 716 C CA . ASN A 1 91 ? -19.521 3.172 47.366 1.00 54.12 91 ASN A CA 1
ATOM 717 C C . ASN A 1 91 ? -19.268 4.236 48.456 1.00 54.12 91 ASN A C 1
ATOM 719 O O . ASN A 1 91 ? -18.636 3.914 49.459 1.00 54.12 91 ASN A O 1
ATOM 723 N N . ASP A 1 92 ? -19.736 5.474 48.254 1.00 56.16 92 ASP A N 1
ATOM 724 C CA . ASP A 1 92 ? -19.581 6.597 49.196 1.00 56.16 92 ASP A CA 1
ATOM 725 C C . ASP A 1 92 ? -20.891 6.956 49.952 1.00 56.16 92 ASP A C 1
ATOM 727 O O . ASP A 1 92 ? -20.902 7.941 50.691 1.00 56.16 92 ASP A O 1
ATOM 731 N N . ASP A 1 93 ? -21.960 6.155 49.806 1.00 47.97 93 ASP A N 1
ATOM 732 C CA . ASP A 1 93 ? -23.194 6.184 50.628 1.00 47.97 93 ASP A CA 1
ATOM 733 C C . ASP A 1 93 ? -23.229 4.989 51.604 1.00 47.97 93 ASP A C 1
ATOM 735 O O . ASP A 1 93 ? -23.743 5.151 52.739 1.00 47.97 93 ASP A O 1
#

pLDDT: mean 83.13, std 21.31, range [36.59, 98.81]

Secondary structure (DSSP, 8-state):
--------------------SSSS--S--PPPPHHHHHHHHHHHHHHGGGT-S--HHHHHHHHHHHHHHHHHHHHHHHHHHHHHHHHHHTT--

Radius of gyration: 29.16 Å; chains: 1; bounding box: 59×47×77 Å

Foldseek 3Di:
DDDDDDDDDDDDDDDDPDDDPDPDDDPDPDDDDPVRVVVVVVVVVVCVVVVPDDDPVVVVVVVVVVVVVVVVVVVVVVVVCCVVVVVVVVVPD

InterPro domains:
  IPR043519 Nucleotidyltransferase superfamily [SSF81301] (18-80)
  IPR048840 Poly(A) polymerase, nucleotidyltransferase domain [PF20750] (22-84)

Organism: NCBI:txid861788